Protein AF-A0A238YPA5-F1 (afdb_monomer_lite)

pLDDT: mean 82.77, std 13.25, range [40.06, 95.06]

Organism: Halorubrum ezzemoulense (NCBI:txid337243)

InterPro domains:
  IPR016135 Ubiquitin-conjugating enzyme/RWD-like [SSF54495] (40-115)

Structure (mmCIF, N/CA/C/O backbone):
data_AF-A0A238YPA5-F1
#
_entry.id   AF-A0A238YPA5-F1
#
loop_
_atom_site.group_PDB
_atom_site.id
_atom_site.type_symbol
_atom_site.label_atom_id
_atom_site.label_alt_id
_atom_site.label_comp_id
_atom_site.label_asym_id
_atom_site.label_entity_id
_atom_site.label_seq_id
_atom_site.pdbx_PDB_ins_code
_atom_site.Cartn_x
_atom_site.Cartn_y
_atom_site.Cartn_z
_atom_site.occupancy
_atom_site.B_iso_or_equiv
_atom_site.auth_seq_id
_atom_site.auth_comp_id
_atom_site.auth_asym_id
_atom_site.auth_atom_id
_atom_site.pdbx_PDB_model_num
ATOM 1 N N . MET A 1 1 ? -9.810 -9.120 28.956 1.00 40.41 1 MET A N 1
ATOM 2 C CA . MET A 1 1 ? -9.646 -8.853 27.510 1.00 40.41 1 MET A CA 1
ATOM 3 C C . MET A 1 1 ? -8.336 -9.470 27.057 1.00 40.41 1 MET A C 1
ATOM 5 O O . MET A 1 1 ? -7.279 -8.979 27.435 1.00 40.41 1 MET A O 1
ATOM 9 N N . ILE A 1 2 ? -8.391 -10.583 26.327 1.00 40.06 2 ILE A N 1
ATOM 10 C CA . ILE A 1 2 ? -7.203 -11.157 25.688 1.00 40.06 2 ILE A CA 1
ATOM 11 C C . ILE A 1 2 ? -6.902 -10.243 24.498 1.00 40.06 2 ILE A C 1
ATOM 13 O O . ILE A 1 2 ? -7.656 -10.236 23.533 1.00 40.06 2 ILE A O 1
ATOM 17 N N . LYS A 1 3 ? -5.856 -9.412 24.592 1.00 42.91 3 LYS A N 1
ATOM 18 C CA . LYS A 1 3 ? -5.321 -8.695 23.428 1.00 42.91 3 LYS A CA 1
ATOM 19 C C . LYS A 1 3 ? -4.777 -9.762 22.484 1.00 42.91 3 LYS A C 1
ATOM 21 O O . LYS A 1 3 ? -3.697 -10.299 22.728 1.00 42.91 3 LYS A O 1
ATOM 26 N N . GLN A 1 4 ? -5.561 -10.134 21.481 1.00 49.88 4 GLN A N 1
ATOM 27 C CA . GLN A 1 4 ? -5.135 -11.055 20.441 1.00 49.88 4 GLN A CA 1
ATOM 28 C C . GLN A 1 4 ? -3.938 -10.396 19.745 1.00 49.88 4 GLN A C 1
ATOM 30 O O . GLN A 1 4 ? -4.067 -9.339 19.136 1.00 49.88 4 GLN A O 1
ATOM 35 N N . ARG A 1 5 ? -2.736 -10.946 19.947 1.00 51.38 5 ARG A N 1
ATOM 36 C CA . ARG A 1 5 ? -1.545 -10.513 19.214 1.00 51.38 5 ARG A CA 1
ATOM 37 C C . ARG A 1 5 ? -1.725 -11.009 17.784 1.00 51.38 5 ARG A C 1
ATOM 39 O O . ARG A 1 5 ? -1.436 -12.168 17.505 1.00 51.38 5 ARG A O 1
ATOM 46 N N . GLN A 1 6 ? -2.279 -10.172 16.919 1.00 63.00 6 GLN A N 1
ATOM 47 C CA . GLN A 1 6 ? -2.257 -10.413 15.484 1.00 63.00 6 GLN A CA 1
ATOM 48 C C . GLN A 1 6 ? -0.884 -9.963 14.987 1.00 63.00 6 GLN A C 1
ATOM 50 O O . GLN A 1 6 ? -0.516 -8.797 15.121 1.00 63.00 6 GLN A O 1
ATOM 55 N N . ASN A 1 7 ? -0.081 -10.926 14.536 1.00 74.12 7 ASN A N 1
ATOM 56 C CA . ASN A 1 7 ? 1.192 -10.644 13.889 1.00 74.12 7 ASN A CA 1
ATOM 57 C C . ASN A 1 7 ? 0.907 -10.408 12.404 1.00 74.12 7 ASN A C 1
ATOM 59 O O . ASN A 1 7 ? 0.172 -11.214 11.828 1.00 74.12 7 ASN A O 1
ATOM 63 N N . PRO A 1 8 ? 1.485 -9.368 11.784 1.00 80.38 8 PRO A N 1
ATOM 64 C CA . PRO A 1 8 ? 1.320 -9.167 10.358 1.00 80.38 8 PRO A CA 1
ATOM 65 C C . PRO A 1 8 ? 1.882 -10.367 9.590 1.00 80.38 8 PRO A C 1
ATOM 67 O O . PRO A 1 8 ? 2.956 -10.880 9.922 1.00 80.38 8 PRO A O 1
ATOM 70 N N . ILE A 1 9 ? 1.151 -10.816 8.573 1.00 87.44 9 ILE A N 1
ATOM 71 C CA . ILE A 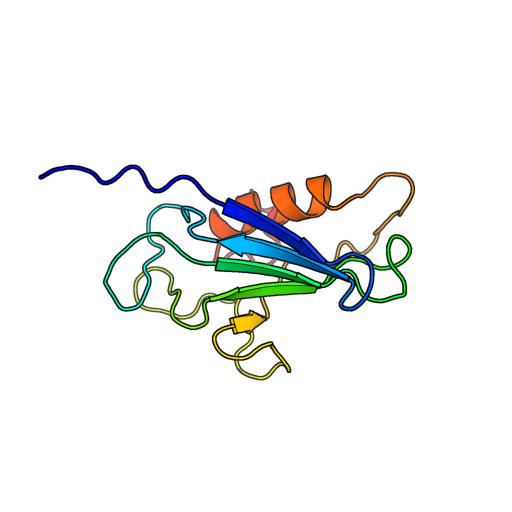1 9 ? 1.563 -11.912 7.690 1.00 87.44 9 ILE A CA 1
ATOM 72 C C . ILE A 1 9 ? 1.956 -11.298 6.352 1.00 87.44 9 ILE A C 1
ATOM 74 O O . ILE A 1 9 ? 1.156 -10.609 5.729 1.00 87.44 9 ILE A O 1
ATOM 78 N N . MET A 1 10 ? 3.189 -11.538 5.908 1.00 88.31 10 MET A N 1
ATOM 79 C CA . MET A 1 10 ? 3.643 -11.123 4.582 1.00 88.31 10 MET A CA 1
ATOM 80 C C . MET A 1 10 ? 3.590 -12.312 3.625 1.00 88.31 10 MET A C 1
ATOM 82 O O . MET A 1 10 ? 4.180 -13.358 3.899 1.00 88.31 10 MET A O 1
ATOM 86 N N . SER A 1 11 ? 2.918 -12.133 2.494 1.00 89.62 11 SER A N 1
ATOM 87 C CA . SER A 1 11 ? 2.876 -13.075 1.377 1.00 89.62 11 SER A CA 1
ATOM 88 C C . SER A 1 11 ? 3.280 -12.366 0.086 1.00 89.62 11 SER A C 1
ATOM 90 O O . SER A 1 11 ? 3.186 -11.142 -0.031 1.00 89.62 11 SER A O 1
ATOM 92 N N . TYR A 1 12 ? 3.804 -13.116 -0.878 1.00 85.94 12 TYR A N 1
ATOM 93 C CA . TYR A 1 12 ? 4.224 -12.559 -2.157 1.00 85.94 12 TYR A CA 1
ATOM 94 C C . TYR A 1 12 ? 3.993 -13.556 -3.286 1.00 85.94 12 TYR A C 1
ATOM 96 O O . TYR A 1 12 ? 4.231 -14.752 -3.123 1.00 85.94 12 TYR A O 1
ATOM 104 N N . ASP A 1 13 ? 3.588 -13.029 -4.436 1.00 82.56 13 ASP A N 1
ATOM 105 C CA . ASP A 1 13 ? 3.634 -13.718 -5.718 1.00 82.56 13 ASP A CA 1
ATOM 106 C C . ASP A 1 13 ? 4.488 -12.875 -6.662 1.00 82.56 13 ASP A C 1
ATOM 108 O O . ASP A 1 13 ? 4.091 -11.800 -7.111 1.00 82.56 13 ASP A O 1
ATOM 112 N N . LEU A 1 14 ? 5.709 -13.343 -6.903 1.00 79.44 14 LEU A N 1
ATOM 113 C CA . LEU A 1 14 ? 6.677 -12.670 -7.768 1.00 79.44 14 LEU A CA 1
ATOM 114 C C . LEU A 1 14 ? 6.788 -13.339 -9.144 1.00 79.44 14 LEU A C 1
ATOM 116 O O . LEU A 1 14 ? 7.614 -12.911 -9.948 1.00 79.44 14 LEU A O 1
ATOM 120 N N . ALA A 1 15 ? 6.017 -14.399 -9.390 1.00 71.81 15 ALA A N 1
ATOM 121 C CA . ALA A 1 15 ? 6.053 -15.150 -10.636 1.00 71.81 15 ALA A CA 1
ATOM 122 C C . ALA A 1 15 ? 4.942 -14.690 -11.583 1.00 71.81 15 ALA A C 1
ATOM 124 O O . ALA A 1 15 ? 5.227 -14.420 -12.750 1.00 71.81 15 ALA A O 1
ATOM 125 N N . ASP A 1 16 ? 3.722 -14.547 -11.061 1.00 70.44 16 ASP A N 1
ATOM 126 C CA . ASP A 1 16 ? 2.533 -14.308 -11.877 1.00 70.44 16 ASP A CA 1
ATOM 127 C C . ASP A 1 16 ? 2.030 -12.864 -11.729 1.00 70.44 16 ASP A C 1
ATOM 129 O O . ASP A 1 16 ? 1.984 -12.118 -12.711 1.00 70.44 16 ASP A O 1
ATOM 133 N N . ASP A 1 17 ? 1.745 -12.426 -10.499 1.00 73.62 17 ASP A N 1
ATOM 134 C CA . ASP A 1 17 ? 1.074 -11.139 -10.257 1.00 73.62 17 ASP A CA 1
ATOM 135 C C . ASP A 1 17 ? 2.017 -9.980 -9.882 1.00 73.62 17 ASP A C 1
ATOM 137 O O . ASP A 1 17 ? 1.627 -8.814 -9.963 1.00 73.62 17 ASP A O 1
ATOM 141 N N . LEU A 1 18 ? 3.275 -10.266 -9.515 1.00 89.00 18 LEU A N 1
ATOM 142 C CA . LEU A 1 18 ? 4.265 -9.277 -9.048 1.00 89.00 18 LEU A CA 1
ATOM 143 C C . LEU A 1 18 ? 3.733 -8.410 -7.894 1.00 89.00 18 LEU A C 1
ATOM 145 O O . LEU A 1 18 ? 3.852 -7.179 -7.891 1.00 89.00 18 LEU A O 1
ATOM 149 N N . VAL A 1 19 ? 3.160 -9.078 -6.896 1.00 91.75 19 VAL A N 1
ATOM 150 C CA . VAL A 1 19 ? 2.505 -8.473 -5.737 1.00 91.75 19 VAL A CA 1
ATOM 151 C C . VAL A 1 19 ? 3.169 -8.924 -4.441 1.00 91.75 19 VAL A C 1
ATOM 153 O O . VAL A 1 19 ? 3.489 -10.097 -4.249 1.00 91.75 19 VAL A O 1
ATOM 156 N N . VAL A 1 20 ? 3.316 -7.983 -3.509 1.00 93.50 20 VAL A N 1
ATOM 157 C CA . VAL A 1 20 ? 3.605 -8.263 -2.099 1.00 93.50 20 VAL A CA 1
ATOM 158 C C . VAL A 1 20 ? 2.415 -7.808 -1.263 1.00 93.50 20 VAL A C 1
ATOM 160 O O . VAL A 1 20 ? 2.050 -6.633 -1.304 1.00 93.50 20 VAL A O 1
ATOM 163 N N . LYS A 1 21 ? 1.817 -8.720 -0.495 1.00 94.81 21 LYS A N 1
ATOM 164 C CA . LYS A 1 21 ? 0.697 -8.445 0.409 1.00 94.81 21 LYS A CA 1
ATOM 165 C C . LYS A 1 21 ? 1.162 -8.536 1.862 1.00 94.81 21 LYS A C 1
ATOM 167 O O . LYS A 1 21 ? 1.891 -9.452 2.235 1.00 94.81 21 LYS A O 1
ATOM 172 N N . ILE A 1 22 ? 0.733 -7.585 2.684 1.00 94.25 22 ILE A N 1
ATOM 173 C CA . ILE A 1 22 ? 0.907 -7.596 4.137 1.00 94.25 22 ILE A CA 1
ATOM 174 C C . ILE A 1 22 ? -0.483 -7.578 4.755 1.00 94.25 22 ILE A C 1
ATOM 176 O O . ILE A 1 22 ? -1.224 -6.617 4.583 1.00 94.25 22 ILE A O 1
ATOM 180 N N . GLU A 1 23 ? -0.837 -8.642 5.456 1.00 93.94 23 GLU A N 1
ATOM 181 C CA . GLU A 1 23 ? -2.137 -8.801 6.098 1.00 93.94 23 GLU A CA 1
ATOM 182 C C . GLU A 1 23 ? -2.046 -8.452 7.577 1.00 93.94 23 GLU A C 1
ATOM 184 O O . GLU A 1 23 ? -1.021 -8.722 8.210 1.00 93.94 23 GLU A O 1
ATOM 189 N N . GLN A 1 24 ? -3.127 -7.899 8.136 1.00 92.56 24 GLN A N 1
ATOM 190 C CA . GLN A 1 24 ? -3.210 -7.547 9.561 1.00 92.56 24 GLN A CA 1
ATOM 191 C C . GLN A 1 24 ? -2.078 -6.598 10.003 1.00 92.56 24 GLN A C 1
ATOM 193 O O . GLN A 1 24 ? -1.529 -6.719 11.104 1.00 92.56 24 GLN A O 1
ATOM 198 N N . LEU A 1 25 ? -1.700 -5.652 9.140 1.00 93.44 25 LEU A N 1
ATOM 199 C CA . LEU A 1 25 ? -0.753 -4.606 9.500 1.00 93.44 25 LEU A CA 1
ATOM 200 C C . LEU A 1 25 ? -1.422 -3.671 10.505 1.00 93.44 25 LEU A C 1
ATOM 202 O O . LEU A 1 25 ? -2.528 -3.185 10.274 1.00 93.44 25 LEU A O 1
ATOM 206 N N . LYS A 1 26 ? -0.740 -3.396 11.618 1.00 93.31 26 LYS A N 1
ATOM 207 C CA . LYS A 1 26 ? -1.211 -2.410 12.586 1.00 93.31 26 LYS A CA 1
ATOM 208 C C . LYS A 1 26 ? -0.958 -1.000 12.053 1.00 93.31 26 LYS A C 1
ATOM 210 O O . LYS A 1 26 ? 0.194 -0.625 11.855 1.00 93.31 26 LYS A O 1
ATOM 215 N N . PHE A 1 27 ? -2.015 -0.219 11.876 1.00 92.88 27 PHE A N 1
ATOM 216 C CA . PHE A 1 27 ? -1.932 1.182 11.480 1.00 92.88 27 PHE A CA 1
ATOM 217 C C . PHE A 1 27 ? -1.736 2.076 12.725 1.00 92.88 27 PHE A C 1
ATOM 219 O O . PHE A 1 27 ? -2.052 1.656 13.845 1.00 92.88 27 PHE A O 1
ATOM 226 N N . PRO A 1 28 ? -1.192 3.298 12.564 1.00 93.38 28 PRO A N 1
ATOM 227 C CA . PRO A 1 28 ? -0.998 4.240 13.665 1.00 93.38 28 PRO A CA 1
ATOM 228 C C . PRO A 1 28 ? -2.303 4.674 14.342 1.00 93.38 28 PRO A C 1
ATOM 230 O O . PRO A 1 28 ? -3.402 4.510 13.811 1.00 93.38 28 PRO A O 1
ATOM 233 N N . ASP A 1 29 ? -2.181 5.291 15.517 1.00 92.75 29 ASP A N 1
ATOM 234 C CA . ASP A 1 29 ? -3.338 5.748 16.284 1.00 92.75 29 ASP A CA 1
ATOM 235 C C . ASP A 1 29 ? -4.222 6.734 15.502 1.00 92.75 29 ASP A C 1
ATOM 237 O O . ASP A 1 29 ? -3.759 7.669 14.844 1.00 92.75 29 ASP A O 1
ATOM 241 N N . GLY A 1 30 ? -5.536 6.541 15.630 1.00 91.62 30 GLY A N 1
ATOM 242 C CA . GLY A 1 30 ? -6.558 7.297 14.910 1.00 91.62 30 GLY A CA 1
ATOM 243 C C . GLY A 1 30 ? -6.997 6.656 13.596 1.00 91.62 30 GLY A C 1
ATOM 244 O O . GLY A 1 30 ? -7.993 7.116 13.040 1.00 91.62 30 GLY A O 1
ATOM 245 N N . TRP A 1 31 ? -6.302 5.620 13.119 1.00 94.19 31 TRP A N 1
ATOM 246 C CA . TRP A 1 31 ? -6.789 4.759 12.045 1.00 94.19 31 TRP A CA 1
ATOM 247 C C . TRP A 1 31 ? -7.675 3.645 12.586 1.00 94.19 31 TRP A C 1
ATOM 249 O O . TRP A 1 31 ? -7.298 2.966 13.539 1.00 94.19 31 TRP A O 1
ATOM 259 N N . GLU A 1 32 ? -8.824 3.436 11.954 1.00 94.81 32 GLU A N 1
ATOM 260 C CA . GLU A 1 32 ? -9.780 2.394 12.319 1.00 94.81 32 GLU A CA 1
ATOM 261 C C . GLU A 1 32 ? -10.429 1.816 11.060 1.00 94.81 32 GLU A C 1
ATOM 263 O O . GLU A 1 32 ? -10.760 2.554 10.124 1.00 94.81 32 GLU A O 1
ATOM 268 N N . ASN A 1 33 ? -10.589 0.496 11.051 1.00 92.62 33 ASN A N 1
ATOM 269 C CA . ASN A 1 33 ? -11.376 -0.234 10.068 1.00 92.62 33 ASN A CA 1
ATOM 270 C C . ASN A 1 33 ? -12.874 -0.213 10.436 1.00 92.62 33 ASN A C 1
ATOM 272 O O . ASN A 1 33 ? -13.274 0.371 11.449 1.00 92.62 33 ASN A O 1
ATOM 276 N N . SER A 1 34 ? -13.709 -0.880 9.638 1.00 90.69 34 SER A N 1
ATOM 277 C CA . SER A 1 34 ? -15.165 -0.925 9.856 1.00 90.69 34 SER A CA 1
ATOM 278 C C . SER A 1 34 ? -15.601 -1.575 11.183 1.00 90.69 34 SER A C 1
ATOM 280 O O . SER A 1 34 ? -16.664 -1.235 11.707 1.00 90.69 34 SER A O 1
ATOM 282 N N . ASP A 1 35 ? -14.760 -2.431 11.767 1.00 92.12 35 ASP A N 1
ATOM 283 C CA . ASP A 1 35 ? -14.968 -3.078 13.069 1.00 92.12 35 ASP A CA 1
ATOM 284 C C . ASP A 1 35 ? -14.404 -2.261 14.254 1.00 92.12 35 ASP A C 1
ATOM 286 O O . ASP A 1 35 ? -14.476 -2.694 15.409 1.00 92.12 35 ASP A O 1
ATOM 290 N N . GLY A 1 36 ? -13.819 -1.084 13.999 1.00 91.38 36 GLY A N 1
ATOM 291 C CA . GLY A 1 36 ? -13.165 -0.247 15.013 1.00 91.38 36 GLY A CA 1
ATOM 292 C C . GLY A 1 36 ? -11.771 -0.733 15.430 1.00 91.38 36 GLY A C 1
ATOM 293 O O . GLY A 1 36 ? -11.248 -0.320 16.467 1.00 91.38 36 GLY A O 1
ATOM 294 N N . ALA A 1 37 ? -11.156 -1.632 14.659 1.00 92.75 37 ALA A N 1
ATOM 295 C CA . ALA A 1 37 ? -9.808 -2.131 14.898 1.00 92.75 37 ALA A CA 1
ATOM 296 C C . ALA A 1 37 ? -8.757 -1.329 14.110 1.00 92.75 37 ALA A C 1
ATOM 298 O O . ALA A 1 37 ? -9.006 -0.851 13.009 1.00 92.7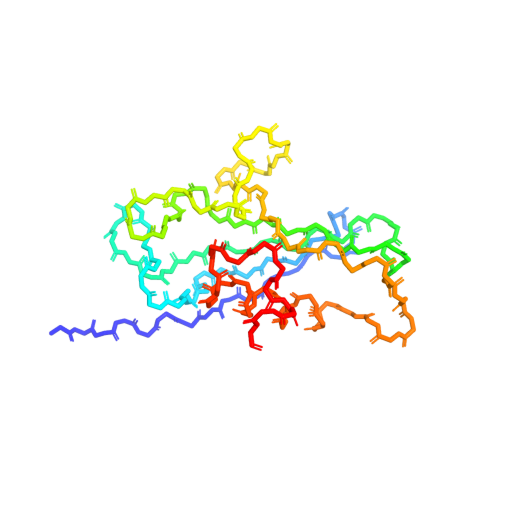5 37 ALA A O 1
ATOM 299 N N . GLN A 1 38 ? -7.538 -1.230 14.649 1.00 93.25 38 GLN A N 1
ATOM 300 C CA . GLN A 1 38 ? -6.413 -0.517 14.019 1.00 93.25 38 GLN A CA 1
ATOM 301 C C . GLN A 1 38 ? -5.640 -1.390 13.012 1.00 93.25 38 GLN A C 1
ATOM 303 O O . GLN A 1 38 ? -4.431 -1.224 12.859 1.00 93.25 38 GLN A O 1
ATOM 308 N N . PHE A 1 39 ? -6.281 -2.381 12.394 1.00 93.81 39 PHE A N 1
ATOM 309 C CA . PHE A 1 39 ? -5.606 -3.352 11.534 1.00 93.81 39 PHE A CA 1
ATOM 310 C C . PHE A 1 39 ? -6.196 -3.334 10.130 1.00 93.81 39 PHE A C 1
ATOM 312 O O . PHE A 1 39 ? -7.413 -3.410 9.973 1.00 93.81 39 PHE A O 1
ATOM 319 N N . GLY A 1 40 ? -5.317 -3.278 9.133 1.00 92.88 40 GLY A N 1
ATOM 320 C CA . GLY A 1 40 ? -5.675 -3.316 7.721 1.00 92.88 40 GLY A CA 1
ATOM 321 C C . GLY A 1 40 ? -4.655 -4.095 6.901 1.00 92.88 40 GLY A C 1
ATOM 322 O O . GLY A 1 40 ? -3.547 -4.388 7.360 1.00 92.88 40 GLY A O 1
ATOM 323 N N . ASP A 1 41 ? -5.030 -4.420 5.673 1.00 95.06 41 ASP A N 1
ATOM 324 C CA . ASP A 1 41 ? -4.161 -5.083 4.712 1.00 95.06 41 ASP A CA 1
ATOM 325 C C . ASP A 1 41 ? -3.513 -4.050 3.784 1.00 95.06 41 ASP A C 1
ATOM 327 O O . ASP A 1 41 ? -4.082 -2.998 3.483 1.00 95.06 41 ASP A O 1
ATOM 331 N N . VAL A 1 42 ? -2.315 -4.367 3.298 1.00 94.56 42 VAL A N 1
ATOM 332 C CA . VAL A 1 42 ? -1.537 -3.537 2.376 1.00 94.56 42 VAL A CA 1
ATOM 333 C C . VAL A 1 42 ? -1.076 -4.377 1.195 1.00 94.56 42 VAL A C 1
ATOM 335 O O . VAL A 1 42 ? -0.607 -5.500 1.367 1.00 94.56 42 VAL A O 1
ATOM 338 N N . ILE A 1 43 ? -1.162 -3.815 -0.007 1.00 94.62 43 ILE A N 1
ATOM 339 C CA . ILE A 1 43 ? -0.642 -4.403 -1.242 1.00 94.62 43 ILE A CA 1
ATOM 340 C C . ILE A 1 43 ? 0.399 -3.461 -1.840 1.00 94.62 43 ILE A C 1
ATOM 342 O O . ILE A 1 43 ? 0.098 -2.301 -2.115 1.00 94.62 43 ILE A O 1
ATOM 346 N N . PHE A 1 44 ? 1.594 -3.986 -2.107 1.00 93.75 44 PHE A N 1
ATOM 347 C CA . PHE A 1 44 ? 2.568 -3.394 -3.017 1.00 93.75 44 PHE A CA 1
ATOM 348 C C . PHE A 1 44 ? 2.467 -4.102 -4.370 1.00 93.75 44 PHE A C 1
ATOM 350 O O . PHE A 1 44 ? 2.865 -5.258 -4.508 1.00 93.75 44 PHE A O 1
ATOM 357 N N . ASP A 1 45 ? 1.945 -3.397 -5.368 1.00 93.31 45 ASP A N 1
ATOM 358 C CA . ASP A 1 45 ? 1.925 -3.826 -6.770 1.00 93.31 45 ASP A CA 1
ATOM 359 C C . ASP A 1 45 ? 3.207 -3.324 -7.431 1.00 93.31 45 ASP A C 1
ATOM 361 O O . ASP A 1 45 ? 3.390 -2.117 -7.640 1.00 93.31 45 ASP A O 1
ATOM 365 N N . LEU A 1 46 ? 4.124 -4.251 -7.703 1.00 91.69 46 LEU A N 1
ATOM 366 C CA . LEU A 1 46 ? 5.438 -3.926 -8.241 1.00 91.69 46 LEU A CA 1
ATOM 367 C C . LEU A 1 46 ? 5.338 -3.519 -9.713 1.00 91.69 46 LEU A C 1
ATOM 369 O O . LEU A 1 46 ? 6.118 -2.686 -10.175 1.00 91.69 46 LEU A O 1
ATOM 373 N N . SER A 1 47 ? 4.343 -4.021 -10.448 1.00 87.38 47 SER A N 1
ATOM 374 C CA . SER A 1 47 ? 4.295 -4.038 -11.912 1.00 87.38 47 SER A CA 1
ATOM 375 C C . SER A 1 47 ? 5.466 -4.791 -12.561 1.00 87.38 47 SER A C 1
ATOM 377 O O . SER A 1 47 ? 6.555 -4.928 -12.005 1.00 87.38 47 SER A O 1
ATOM 379 N N . SER A 1 48 ? 5.298 -5.163 -13.831 1.00 89.19 48 SER A N 1
ATOM 380 C CA . SER A 1 48 ? 6.345 -5.785 -14.663 1.00 89.19 48 SER A CA 1
ATOM 381 C C . SER A 1 48 ? 7.576 -4.911 -14.919 1.00 89.19 48 SER A C 1
ATOM 383 O O . SER A 1 48 ? 8.567 -5.381 -15.472 1.00 89.19 48 SER A O 1
ATOM 385 N N . THR A 1 49 ? 7.530 -3.633 -14.537 1.00 89.44 49 THR A N 1
ATOM 386 C CA . THR A 1 49 ? 8.635 -2.686 -14.741 1.00 89.44 49 THR A CA 1
ATOM 387 C C . THR A 1 49 ? 9.480 -2.441 -13.496 1.00 89.44 49 THR A C 1
ATOM 389 O O . THR A 1 49 ? 10.458 -1.695 -13.573 1.00 89.44 49 THR A O 1
ATOM 392 N N . TYR A 1 50 ? 9.150 -3.058 -12.362 1.00 89.00 50 TYR A N 1
ATOM 393 C CA . TYR A 1 50 ? 9.988 -3.003 -11.167 1.00 89.00 50 TYR A CA 1
ATOM 394 C C . TYR A 1 50 ? 11.382 -3.615 -11.426 1.00 89.00 50 TYR A C 1
ATOM 396 O O . TYR A 1 50 ? 11.485 -4.598 -12.160 1.00 89.00 50 TYR A O 1
ATOM 404 N N . PRO A 1 51 ? 12.472 -3.056 -10.861 1.00 92.00 51 PRO A N 1
ATOM 405 C CA . PRO A 1 51 ? 12.526 -1.896 -9.969 1.00 92.00 51 PRO A CA 1
ATOM 406 C C . PRO A 1 51 ? 12.575 -0.540 -10.679 1.00 92.00 51 PRO A C 1
ATOM 408 O O . PRO A 1 51 ? 12.664 0.478 -10.010 1.00 92.00 51 PRO A O 1
ATOM 411 N N . ARG A 1 52 ? 12.501 -0.465 -12.014 1.00 90.31 52 ARG A N 1
ATOM 412 C CA . ARG A 1 52 ? 12.659 0.811 -12.748 1.00 90.31 52 ARG A CA 1
ATOM 413 C C . ARG A 1 52 ? 11.550 1.819 -12.462 1.00 90.31 52 ARG A C 1
ATOM 415 O O . ARG A 1 52 ? 11.764 3.014 -12.635 1.00 90.31 52 ARG A O 1
ATOM 422 N N . LYS A 1 53 ? 10.367 1.347 -12.068 1.00 88.88 53 LYS A N 1
ATOM 423 C CA . LYS A 1 53 ? 9.263 2.196 -11.616 1.00 88.88 53 LYS A CA 1
ATOM 424 C C . LYS A 1 53 ? 8.918 1.905 -10.166 1.00 88.88 53 LYS A C 1
ATOM 426 O O . LYS A 1 53 ? 8.979 0.762 -9.719 1.00 88.88 53 LYS A O 1
ATOM 431 N N . GLN A 1 54 ? 8.502 2.965 -9.481 1.00 90.25 54 GLN A N 1
ATOM 432 C CA . GLN A 1 54 ? 7.958 2.908 -8.136 1.00 90.25 54 GLN A CA 1
ATOM 433 C C . GLN A 1 54 ? 6.719 1.985 -8.093 1.00 90.25 54 GLN A C 1
ATOM 435 O O . GLN A 1 54 ? 5.820 2.154 -8.927 1.00 90.25 54 GLN A O 1
ATOM 440 N N . PRO A 1 55 ? 6.636 1.054 -7.124 1.00 91.62 55 PRO A N 1
ATOM 441 C CA . PRO A 1 55 ? 5.431 0.266 -6.881 1.00 91.62 55 PRO A CA 1
ATOM 442 C C . PRO A 1 55 ? 4.213 1.134 -6.556 1.00 91.62 55 PRO A C 1
ATOM 444 O O . PRO A 1 55 ? 4.332 2.201 -5.947 1.00 91.62 55 PRO A O 1
ATOM 447 N N . LYS A 1 56 ? 3.019 0.654 -6.898 1.00 91.19 56 LYS A N 1
ATOM 448 C CA . LYS A 1 56 ? 1.775 1.235 -6.378 1.00 91.19 56 LYS A CA 1
ATOM 449 C C . LYS A 1 56 ? 1.466 0.619 -5.022 1.00 91.19 56 LYS A C 1
ATOM 451 O O . LYS A 1 56 ? 1.767 -0.550 -4.794 1.00 91.19 56 LYS A O 1
ATOM 456 N N . VAL A 1 57 ? 0.831 1.399 -4.154 1.00 92.12 57 VAL A N 1
ATOM 457 C CA . VAL A 1 57 ? 0.367 0.917 -2.853 1.00 92.12 57 VAL A CA 1
ATOM 458 C C . VAL A 1 57 ? -1.145 1.000 -2.786 1.00 92.12 57 VAL A C 1
ATOM 460 O O . VAL A 1 57 ? -1.749 1.988 -3.212 1.00 92.12 57 VAL A O 1
ATOM 463 N N . TYR A 1 58 ? -1.741 -0.050 -2.244 1.00 93.00 58 TYR A N 1
ATOM 464 C CA . TYR A 1 58 ? -3.150 -0.102 -1.902 1.00 93.00 58 TYR A CA 1
ATOM 465 C C . TYR A 1 58 ? -3.292 -0.524 -0.444 1.00 93.00 58 TYR A C 1
ATOM 467 O O . TYR A 1 58 ? -2.463 -1.278 0.066 1.00 93.00 58 TYR A O 1
ATOM 475 N N . VAL A 1 59 ? -4.335 -0.036 0.214 1.00 92.94 59 VAL A N 1
ATOM 476 C CA . VAL A 1 59 ? -4.702 -0.418 1.583 1.00 92.94 59 VAL A CA 1
ATOM 477 C C . VAL A 1 59 ? -6.157 -0.867 1.609 1.00 92.94 59 VAL A C 1
ATOM 479 O O . VAL A 1 59 ? -6.894 -0.532 0.679 1.00 92.94 59 VAL A O 1
ATOM 482 N N . SER A 1 60 ? -6.570 -1.607 2.637 1.00 93.06 60 SER A N 1
ATOM 483 C CA . SER A 1 60 ? -7.982 -1.952 2.854 1.00 93.06 60 SER A CA 1
ATOM 484 C C . SER A 1 60 ? -8.887 -0.720 2.711 1.00 93.06 60 SER A C 1
ATOM 486 O O . SER A 1 60 ? -8.585 0.348 3.248 1.00 93.06 60 SER A O 1
ATOM 488 N N . ASP A 1 61 ? -9.967 -0.849 1.939 1.00 91.31 61 ASP A N 1
ATOM 489 C CA . ASP A 1 61 ? -10.863 0.264 1.590 1.00 91.31 61 ASP A CA 1
ATOM 490 C C . ASP A 1 61 ? -11.762 0.740 2.739 1.00 91.31 61 ASP A C 1
ATOM 492 O O . ASP A 1 61 ? -12.270 1.863 2.698 1.00 91.31 61 ASP A O 1
ATOM 496 N N . ASP A 1 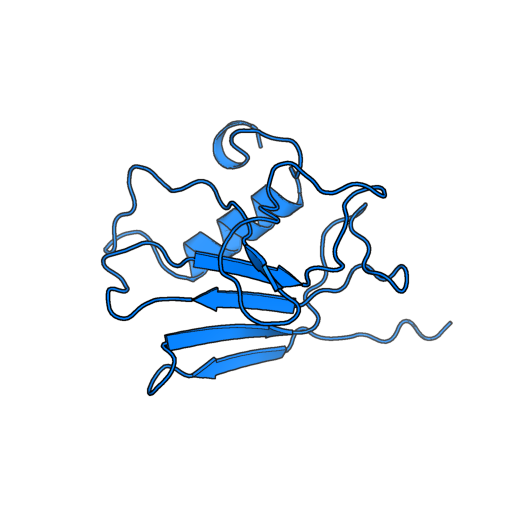62 ? -11.902 -0.074 3.779 1.00 91.62 62 ASP A N 1
ATOM 497 C CA . ASP A 1 62 ? -12.643 0.238 4.994 1.00 91.62 62 ASP A CA 1
ATOM 498 C C . ASP A 1 62 ? -11.802 0.964 6.058 1.00 91.62 62 ASP A C 1
ATOM 500 O O . ASP A 1 62 ? -12.338 1.391 7.083 1.00 91.62 62 ASP A O 1
ATOM 504 N N . MET A 1 63 ? -10.502 1.163 5.812 1.00 91.88 63 MET A N 1
ATOM 505 C CA . MET A 1 63 ? -9.640 1.945 6.695 1.00 91.88 63 MET A CA 1
ATOM 506 C C . MET A 1 63 ? -9.956 3.436 6.593 1.00 91.88 63 MET A C 1
ATOM 508 O O . MET A 1 63 ? -9.901 4.049 5.525 1.00 91.88 63 MET A O 1
ATOM 512 N N . SER A 1 64 ? -10.195 4.061 7.742 1.00 91.38 64 SER A N 1
ATOM 513 C CA . SER A 1 64 ? -10.448 5.495 7.861 1.00 91.38 64 SER A CA 1
ATOM 514 C C . SER A 1 64 ? -9.581 6.121 8.949 1.00 91.38 64 SER A C 1
ATOM 516 O O . SER A 1 64 ? -9.179 5.451 9.898 1.00 91.38 64 SER A O 1
ATOM 518 N N . TYR A 1 65 ? -9.290 7.417 8.831 1.00 91.19 65 TYR A N 1
ATOM 519 C CA . TYR A 1 65 ? -8.577 8.170 9.861 1.00 91.19 65 TYR A CA 1
ATOM 520 C C . TYR A 1 65 ? -9.532 9.137 10.558 1.00 91.19 65 TYR A C 1
ATOM 522 O O . TYR A 1 65 ? -10.034 10.082 9.942 1.00 91.19 65 TYR A O 1
ATOM 530 N N . ARG A 1 66 ? -9.771 8.926 11.857 1.00 88.69 66 ARG A N 1
ATOM 531 C CA . ARG A 1 66 ? -10.683 9.723 12.700 1.00 88.69 66 ARG A CA 1
ATOM 532 C C . ARG A 1 66 ? -12.071 9.899 12.064 1.00 88.69 66 ARG A C 1
ATOM 534 O O . ARG A 1 66 ? -12.608 11.006 12.041 1.00 88.69 66 ARG A O 1
ATOM 541 N N . GLY A 1 67 ? -12.617 8.812 11.513 1.00 80.88 67 GLY A N 1
ATOM 542 C CA . GLY A 1 67 ? -13.945 8.772 10.890 1.00 80.88 67 GLY A CA 1
ATOM 543 C C . GLY A 1 67 ? -14.045 9.440 9.514 1.00 80.88 67 GLY A C 1
ATOM 544 O O . GLY A 1 67 ? -15.150 9.648 9.018 1.00 80.88 67 GLY A O 1
ATOM 545 N N . GLY A 1 68 ? -12.917 9.805 8.895 1.00 77.44 68 GLY A N 1
ATOM 546 C CA . GLY A 1 68 ? -12.872 10.382 7.553 1.00 77.44 68 GLY A CA 1
ATOM 547 C C . GLY A 1 68 ? -11.899 9.654 6.630 1.00 77.44 68 GLY A C 1
ATOM 548 O O . GLY A 1 68 ? -10.983 8.968 7.081 1.00 77.44 68 GLY A O 1
ATOM 549 N N . SER A 1 69 ? -12.082 9.838 5.322 1.00 73.31 69 SER A N 1
ATOM 550 C CA . SER A 1 69 ? -11.116 9.396 4.313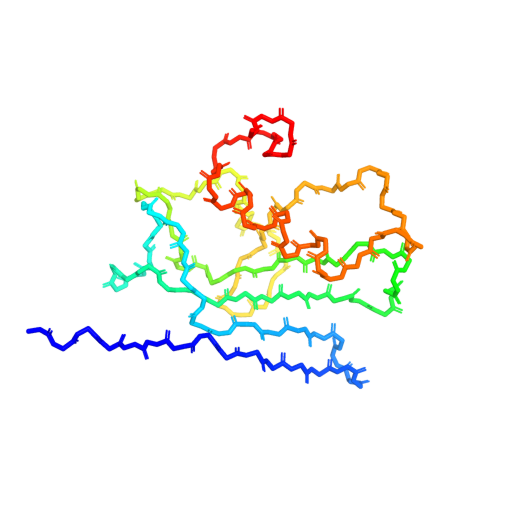 1.00 73.31 69 SER A CA 1
ATOM 551 C C . SER A 1 69 ? -9.986 10.434 4.220 1.00 73.31 69 SER A C 1
ATOM 553 O O . SER A 1 69 ? -10.260 11.593 3.887 1.00 73.31 69 SER A O 1
ATOM 555 N N . PRO A 1 70 ? -8.738 10.096 4.589 1.00 68.75 70 PRO A N 1
ATOM 556 C CA . PRO A 1 70 ? -7.634 11.043 4.517 1.00 68.75 70 PRO A CA 1
ATOM 557 C C . PRO A 1 70 ? -7.235 11.333 3.063 1.00 68.75 70 PRO A C 1
ATOM 559 O O . PRO A 1 70 ? -7.527 10.559 2.155 1.00 68.75 70 PRO A O 1
ATOM 562 N N . HIS A 1 71 ? -6.522 12.444 2.840 1.00 65.62 71 HIS A N 1
ATOM 563 C CA . HIS A 1 71 ? -6.120 12.918 1.502 1.00 65.62 71 HIS A CA 1
ATOM 564 C C . HIS A 1 71 ? -5.303 11.904 0.692 1.00 65.62 71 HIS A C 1
ATOM 566 O O . HIS A 1 71 ? -5.188 12.024 -0.527 1.00 65.62 71 HIS A O 1
ATOM 572 N N . VAL A 1 72 ? -4.734 10.926 1.385 1.00 67.62 72 VAL A N 1
ATOM 573 C CA . VAL A 1 72 ? -3.940 9.845 0.823 1.00 67.62 72 VAL A CA 1
ATOM 574 C C . VAL A 1 72 ? -4.783 8.719 0.216 1.00 67.62 72 VAL A C 1
ATOM 576 O O . VAL A 1 72 ? -4.221 7.898 -0.490 1.00 67.62 72 VAL A O 1
ATOM 579 N N . LEU A 1 73 ? -6.102 8.650 0.416 1.00 69.50 73 LEU A N 1
ATOM 580 C CA . LEU A 1 73 ? -6.938 7.616 -0.212 1.00 69.50 73 LEU A CA 1
ATOM 581 C C . LEU A 1 73 ? -7.620 8.155 -1.476 1.00 69.50 73 LEU A C 1
ATOM 583 O O . LEU A 1 73 ? -8.335 9.157 -1.433 1.00 69.50 73 LEU A O 1
ATOM 587 N N . TYR A 1 74 ? -7.448 7.470 -2.610 1.00 69.38 74 TYR A N 1
ATOM 588 C CA . TYR A 1 74 ? -8.095 7.841 -3.872 1.00 69.38 74 TYR A CA 1
ATOM 589 C C . TYR A 1 74 ? -9.226 6.877 -4.230 1.00 69.38 74 TYR A C 1
ATOM 591 O O . TYR A 1 74 ? -9.024 5.888 -4.928 1.00 69.38 74 TYR A O 1
ATOM 599 N N . ALA A 1 75 ? -10.453 7.227 -3.844 1.00 59.03 75 ALA A N 1
ATOM 600 C CA . ALA A 1 75 ? -11.648 6.411 -4.091 1.00 59.03 75 ALA A CA 1
ATOM 601 C C . ALA A 1 75 ? -11.980 6.157 -5.583 1.00 59.03 75 ALA A C 1
ATOM 603 O O . ALA A 1 75 ? -12.812 5.310 -5.885 1.00 59.03 75 ALA A O 1
ATOM 604 N N . GLN A 1 76 ? -11.370 6.888 -6.525 1.00 61.22 76 GLN A N 1
ATOM 605 C CA . GLN A 1 76 ? -11.670 6.799 -7.967 1.00 61.22 76 GLN A CA 1
ATOM 606 C C . GLN A 1 76 ? -10.602 6.074 -8.801 1.00 61.22 76 GLN A C 1
ATOM 608 O O . GLN A 1 76 ? -10.675 6.061 -10.029 1.00 61.22 76 GLN A O 1
ATOM 613 N N . SER A 1 77 ? -9.582 5.489 -8.178 1.00 65.50 77 SER A N 1
ATOM 614 C CA . SER A 1 77 ? -8.559 4.740 -8.913 1.00 65.50 77 SER A CA 1
ATOM 615 C C . SER A 1 77 ? -8.894 3.257 -9.023 1.00 65.50 77 SER A C 1
ATOM 617 O O . SER A 1 77 ? -9.389 2.673 -8.066 1.00 65.50 77 SER A O 1
ATOM 619 N N . VAL A 1 78 ? -8.518 2.634 -10.144 1.00 78.62 78 VAL A N 1
ATOM 620 C CA . VAL A 1 78 ? -8.530 1.170 -10.288 1.00 78.62 78 VAL A CA 1
ATOM 621 C C . VAL A 1 78 ? -7.670 0.549 -9.181 1.00 78.62 78 VAL A C 1
ATOM 623 O O . VAL A 1 78 ? -6.473 0.838 -9.105 1.00 78.62 78 VAL A O 1
ATOM 626 N N . ALA A 1 79 ? -8.289 -0.275 -8.337 1.00 84.19 79 ALA A N 1
ATOM 627 C CA . ALA A 1 79 ? -7.672 -0.977 -7.218 1.00 84.19 79 ALA A CA 1
ATOM 628 C C . ALA A 1 79 ? -8.217 -2.419 -7.136 1.00 84.19 79 ALA A C 1
ATOM 630 O O . ALA A 1 79 ? -9.295 -2.688 -7.678 1.00 84.19 79 ALA A O 1
ATOM 631 N N . PRO A 1 80 ? -7.486 -3.354 -6.501 1.00 88.06 80 PRO A N 1
ATOM 632 C CA . PRO A 1 80 ? -8.007 -4.686 -6.200 1.00 88.06 80 PRO A CA 1
ATOM 633 C C . PRO A 1 80 ? -9.299 -4.627 -5.366 1.00 88.06 80 PRO A C 1
ATOM 635 O O . PRO A 1 80 ? -9.530 -3.666 -4.638 1.00 88.06 80 PRO A O 1
ATOM 638 N N . ASN A 1 81 ? -10.142 -5.659 -5.451 1.00 89.62 81 ASN A N 1
ATOM 639 C CA . ASN A 1 81 ? -11.393 -5.710 -4.686 1.00 89.62 81 ASN A CA 1
ATOM 640 C C . ASN A 1 81 ? -11.127 -5.678 -3.168 1.00 89.62 81 ASN A C 1
ATOM 642 O O . ASN A 1 81 ? -10.309 -6.462 -2.689 1.00 89.62 81 ASN A O 1
ATOM 646 N N . GLY A 1 82 ? -11.825 -4.809 -2.429 1.00 90.69 82 GLY A N 1
ATOM 647 C CA . GLY A 1 82 ? -11.596 -4.570 -0.995 1.00 90.69 82 GLY A CA 1
ATOM 648 C C . GLY A 1 82 ? -10.394 -3.670 -0.684 1.00 90.69 82 GLY A C 1
ATOM 649 O O . GLY A 1 82 ? -9.970 -3.575 0.466 1.00 90.69 82 GLY A O 1
ATOM 650 N N . PHE A 1 83 ? -9.806 -3.034 -1.703 1.00 92.12 83 PHE A N 1
ATOM 651 C CA . PHE A 1 83 ? -8.672 -2.133 -1.549 1.00 92.12 83 PHE A CA 1
ATOM 652 C C . PHE A 1 83 ? -8.940 -0.783 -2.205 1.00 92.12 83 PHE A C 1
ATOM 654 O O . PHE A 1 83 ? -9.592 -0.667 -3.240 1.00 92.12 83 PHE A O 1
ATOM 661 N N . THR A 1 84 ? -8.346 0.253 -1.629 1.00 90.56 84 THR A N 1
ATOM 662 C CA . THR A 1 84 ? -8.289 1.597 -2.193 1.00 90.56 84 THR A CA 1
ATOM 663 C C . THR A 1 84 ? -6.839 1.963 -2.476 1.00 90.56 84 THR A C 1
ATOM 665 O O . THR A 1 84 ? -5.920 1.541 -1.766 1.00 90.56 84 THR A O 1
ATOM 668 N N . LYS A 1 85 ? -6.591 2.739 -3.534 1.00 89.50 85 LYS A N 1
ATOM 669 C CA . LYS A 1 85 ? -5.226 3.179 -3.828 1.00 89.50 85 LYS A CA 1
ATOM 670 C C . LYS A 1 85 ? -4.791 4.193 -2.792 1.00 89.50 85 LYS A C 1
ATOM 672 O O . LYS A 1 85 ? -5.457 5.204 -2.564 1.00 89.50 85 LYS A O 1
ATOM 677 N N . TYR A 1 86 ? -3.615 3.935 -2.253 1.00 86.50 86 TYR A N 1
ATOM 678 C CA . TYR A 1 86 ? -2.969 4.792 -1.292 1.00 86.50 86 TYR A CA 1
ATOM 679 C C . TYR A 1 86 ? -1.934 5.667 -2.004 1.00 86.50 86 TYR A C 1
ATOM 681 O O . TYR A 1 86 ? -0.993 5.188 -2.644 1.00 86.50 86 TYR A O 1
ATOM 689 N N . CYS A 1 87 ? -2.127 6.97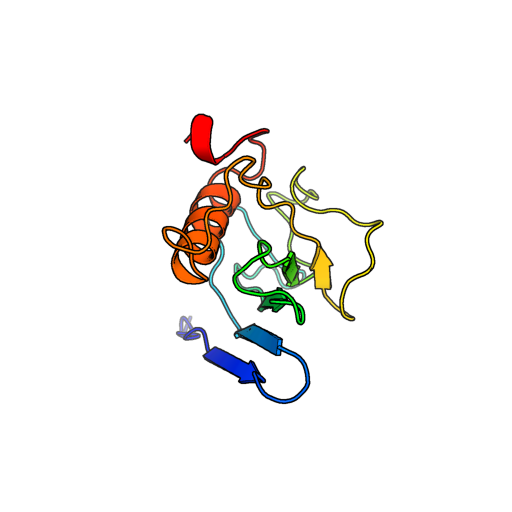6 -1.914 1.00 77.75 87 CYS A N 1
ATOM 690 C CA . CYS A 1 87 ? -1.192 8.000 -2.333 1.00 77.75 87 CYS A CA 1
ATOM 691 C C . CYS A 1 87 ? -0.014 8.043 -1.372 1.00 77.75 87 CYS A C 1
ATOM 693 O O . CYS A 1 87 ? 0.084 8.888 -0.486 1.00 77.75 87 CYS A O 1
ATOM 695 N N . ILE A 1 88 ? 0.920 7.137 -1.581 1.00 73.00 88 ILE A N 1
ATOM 696 C CA . ILE A 1 88 ? 2.297 7.432 -1.231 1.00 73.00 88 ILE A CA 1
ATOM 697 C C . ILE A 1 88 ? 2.813 8.453 -2.245 1.00 73.00 88 ILE A C 1
ATOM 699 O O . ILE A 1 88 ? 2.643 8.278 -3.455 1.00 73.00 88 ILE A O 1
ATOM 703 N N . HIS A 1 89 ? 3.400 9.544 -1.756 1.00 67.50 89 HIS A N 1
ATOM 704 C CA . HIS A 1 89 ? 3.983 10.566 -2.617 1.00 67.50 89 HIS A CA 1
ATOM 705 C C . HIS A 1 89 ? 4.903 9.877 -3.633 1.00 67.50 89 HIS A C 1
ATOM 707 O O . HIS A 1 89 ? 5.771 9.085 -3.255 1.00 67.50 89 HIS A O 1
ATOM 713 N N . THR A 1 90 ? 4.681 10.111 -4.929 1.00 60.91 90 THR A N 1
ATOM 714 C CA . THR A 1 90 ? 5.649 9.683 -5.939 1.00 60.91 90 THR A CA 1
ATOM 715 C C . THR A 1 90 ? 6.953 10.370 -5.602 1.00 60.91 90 THR A C 1
ATOM 717 O O . THR A 1 90 ? 7.014 11.599 -5.631 1.00 60.91 90 THR A O 1
ATOM 720 N N . LEU A 1 91 ? 7.979 9.593 -5.266 1.00 64.50 91 LEU A N 1
ATOM 721 C CA . LEU A 1 91 ? 9.324 10.133 -5.224 1.00 64.50 91 LEU A CA 1
ATOM 722 C C . LEU A 1 91 ? 9.608 10.600 -6.651 1.00 64.50 91 LEU A C 1
ATOM 724 O O . LEU A 1 91 ? 9.717 9.770 -7.554 1.00 64.50 91 LEU A O 1
ATOM 728 N N . SER A 1 92 ? 9.682 11.917 -6.872 1.00 66.38 92 SER A N 1
ATOM 729 C CA . SER A 1 92 ? 10.068 12.473 -8.177 1.00 66.38 92 SER A CA 1
ATOM 730 C C . SER A 1 92 ? 11.393 11.878 -8.661 1.00 66.38 92 SER A C 1
ATOM 732 O O . SER A 1 92 ? 11.610 11.739 -9.862 1.00 66.38 92 SER A O 1
ATOM 734 N N . ASP A 1 93 ? 12.214 11.442 -7.705 1.00 75.06 93 ASP A N 1
ATOM 735 C CA . ASP A 1 93 ? 13.562 10.934 -7.891 1.00 75.06 93 ASP A CA 1
ATOM 736 C C . ASP A 1 93 ? 13.635 9.426 -7.590 1.00 75.06 93 ASP A C 1
ATOM 738 O O . ASP A 1 93 ? 14.595 8.960 -6.975 1.00 75.06 93 ASP A O 1
ATOM 742 N N . TRP A 1 94 ? 12.607 8.639 -7.946 1.00 87.12 94 TRP A N 1
ATOM 743 C CA . TRP A 1 94 ? 12.692 7.180 -7.817 1.00 87.12 94 TRP A CA 1
ATOM 744 C C . TRP A 1 94 ? 13.927 6.644 -8.560 1.00 87.12 94 TRP A C 1
ATOM 746 O O . TRP A 1 94 ? 13.966 6.605 -9.789 1.00 87.12 94 TRP A O 1
ATOM 756 N N . ASP A 1 95 ? 14.924 6.217 -7.789 1.00 89.56 95 ASP A N 1
ATOM 757 C CA . ASP A 1 95 ? 16.183 5.662 -8.263 1.00 89.56 95 ASP A CA 1
ATOM 758 C C . ASP A 1 95 ? 16.233 4.157 -7.934 1.00 89.56 95 ASP A C 1
ATOM 760 O O . ASP A 1 95 ? 16.313 3.808 -6.753 1.00 89.56 95 ASP A O 1
ATOM 764 N N . PRO A 1 96 ? 16.179 3.252 -8.930 1.00 91.31 96 PRO A N 1
ATOM 765 C CA . PRO A 1 96 ? 16.196 1.806 -8.698 1.00 91.31 96 PRO A CA 1
ATOM 766 C C . PRO A 1 96 ? 17.481 1.293 -8.032 1.00 91.31 96 PRO A C 1
ATOM 768 O O . PRO A 1 96 ? 17.462 0.195 -7.480 1.00 91.31 96 PRO A O 1
ATOM 771 N N . ASP A 1 97 ? 18.574 2.062 -8.064 1.00 92.12 97 ASP A N 1
ATOM 772 C CA . ASP A 1 97 ? 19.843 1.684 -7.433 1.00 92.12 97 ASP A CA 1
ATOM 773 C C . ASP A 1 97 ? 19.891 2.079 -5.948 1.00 92.12 97 ASP A C 1
ATOM 775 O O . ASP A 1 97 ? 20.699 1.553 -5.179 1.00 92.12 97 ASP A O 1
ATOM 779 N N . LYS A 1 98 ? 19.019 3.003 -5.522 1.00 89.31 98 LYS A N 1
ATOM 780 C CA . LYS A 1 98 ? 18.957 3.512 -4.141 1.00 89.31 98 LYS A CA 1
ATOM 781 C C . LYS A 1 98 ? 17.668 3.147 -3.416 1.00 89.31 98 LYS A C 1
ATOM 783 O O . LYS A 1 98 ? 17.646 3.113 -2.184 1.00 89.31 98 LYS A O 1
ATOM 788 N N . HIS A 1 99 ? 16.592 2.903 -4.154 1.00 91.56 99 HIS A N 1
ATOM 789 C CA . HIS A 1 99 ? 15.263 2.673 -3.613 1.00 91.56 99 HIS A CA 1
ATOM 790 C C . HIS A 1 99 ? 14.783 1.248 -3.867 1.00 91.56 99 HIS A C 1
ATOM 792 O O . HIS A 1 99 ? 15.110 0.600 -4.855 1.00 91.56 99 HIS A O 1
ATOM 798 N N . SER A 1 100 ? 13.988 0.748 -2.927 1.00 91.44 100 SER A N 1
ATOM 799 C CA . SER A 1 100 ? 13.472 -0.620 -2.933 1.00 91.44 100 SER A CA 1
ATOM 800 C C . SER A 1 100 ? 12.099 -0.685 -2.268 1.00 91.44 100 SER A C 1
ATOM 802 O O . SER A 1 100 ? 11.602 0.310 -1.738 1.00 91.44 100 SER A O 1
ATOM 804 N N . LEU A 1 101 ? 11.504 -1.877 -2.212 1.00 91.25 101 LEU A N 1
ATOM 805 C CA . LEU A 1 101 ? 10.321 -2.139 -1.387 1.00 91.25 101 LEU A CA 1
ATOM 806 C C . LEU A 1 101 ? 10.484 -1.693 0.074 1.00 91.25 101 LEU A C 1
ATOM 808 O O . LEU A 1 101 ? 9.527 -1.210 0.669 1.00 91.25 101 LEU A O 1
ATOM 812 N N . LYS A 1 102 ? 11.692 -1.785 0.643 1.00 90.88 102 LYS A N 1
ATOM 813 C CA . LYS A 1 102 ? 11.955 -1.285 2.000 1.00 90.88 102 LYS A CA 1
ATOM 814 C C . LYS A 1 102 ? 11.772 0.231 2.086 1.00 90.88 102 LYS A C 1
ATOM 816 O O . LYS A 1 102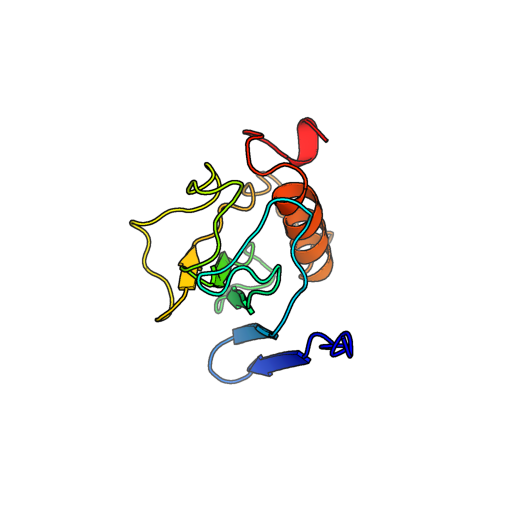 ? 11.174 0.722 3.034 1.00 90.88 102 LYS A O 1
ATOM 821 N N . THR A 1 103 ? 12.245 0.968 1.082 1.00 90.31 103 THR A N 1
ATOM 822 C CA . THR A 1 103 ? 12.019 2.417 0.977 1.00 90.31 103 THR A CA 1
ATOM 823 C C . THR A 1 103 ? 10.525 2.720 0.942 1.00 90.31 103 THR A C 1
ATOM 825 O O . THR A 1 103 ? 10.055 3.592 1.659 1.00 90.31 103 THR A O 1
ATOM 828 N N . MET A 1 104 ? 9.773 1.955 0.155 1.00 89.50 104 MET A N 1
ATOM 829 C CA . MET A 1 104 ? 8.327 2.117 0.010 1.00 89.50 104 MET A CA 1
ATOM 830 C C . MET A 1 104 ? 7.567 1.846 1.306 1.00 89.50 104 MET A C 1
ATOM 832 O O . MET A 1 104 ? 6.642 2.585 1.632 1.00 89.50 104 MET A O 1
ATOM 836 N N . PHE A 1 105 ? 7.979 0.826 2.058 1.00 90.38 105 PHE A N 1
ATOM 837 C CA . PHE A 1 105 ? 7.413 0.530 3.368 1.00 90.38 105 PHE A CA 1
ATOM 838 C C . PHE A 1 105 ? 7.660 1.674 4.360 1.00 90.38 105 PHE A C 1
ATOM 840 O O . PHE A 1 105 ? 6.715 2.153 4.973 1.00 90.38 105 PHE A O 1
ATOM 847 N N . ASN A 1 106 ? 8.885 2.203 4.424 1.00 89.25 106 ASN A N 1
ATOM 848 C CA . ASN A 1 106 ? 9.191 3.350 5.285 1.00 89.25 106 ASN A CA 1
ATOM 849 C C . ASN A 1 106 ? 8.355 4.593 4.916 1.00 89.25 106 ASN A C 1
ATOM 851 O O . ASN A 1 106 ? 7.891 5.319 5.790 1.00 89.25 106 ASN A O 1
ATOM 855 N N . ILE A 1 107 ? 8.150 4.851 3.617 1.00 87.88 107 ILE A N 1
ATOM 856 C CA . ILE A 1 107 ? 7.313 5.971 3.152 1.00 87.88 107 ILE A CA 1
ATOM 857 C C . ILE A 1 107 ? 5.858 5.770 3.572 1.00 87.88 107 ILE A C 1
ATOM 859 O O . ILE A 1 107 ? 5.198 6.727 3.977 1.00 87.88 107 ILE A O 1
ATOM 863 N N . LEU A 1 108 ? 5.355 4.538 3.467 1.00 89.94 108 LEU A N 1
ATOM 864 C CA . LEU A 1 108 ? 4.019 4.193 3.931 1.00 89.94 108 LEU A CA 1
ATOM 865 C C . LEU A 1 108 ? 3.881 4.456 5.434 1.00 89.94 108 LEU A C 1
ATOM 867 O O . LEU A 1 108 ? 2.927 5.120 5.818 1.00 89.94 108 LEU A O 1
ATOM 871 N N . GLU A 1 109 ? 4.829 4.005 6.260 1.00 89.69 109 GLU A N 1
ATOM 872 C CA . GLU A 1 109 ? 4.808 4.238 7.712 1.00 89.69 109 GLU A CA 1
ATOM 873 C C . GLU A 1 109 ? 4.714 5.734 8.040 1.00 89.69 109 GLU A C 1
ATOM 875 O O . GLU A 1 109 ? 3.763 6.163 8.693 1.00 89.69 109 GLU A O 1
ATOM 880 N N . VAL A 1 110 ? 5.614 6.551 7.482 1.00 87.69 110 VAL A N 1
ATOM 881 C CA . VAL A 1 110 ? 5.607 8.011 7.686 1.00 87.69 110 VAL A CA 1
ATOM 882 C C . VAL A 1 110 ? 4.302 8.645 7.194 1.00 87.69 110 VAL A C 1
ATOM 884 O O . VAL A 1 110 ? 3.757 9.554 7.824 1.00 87.69 110 VAL A O 1
ATOM 887 N N . SER A 1 111 ? 3.771 8.173 6.065 1.00 87.38 111 SER A N 1
ATOM 888 C CA . SER A 1 111 ? 2.514 8.679 5.517 1.00 87.38 111 SER A CA 1
ATOM 889 C C . SER A 1 111 ? 1.306 8.321 6.378 1.00 87.38 111 SER A C 1
ATOM 891 O O . SER A 1 111 ? 0.411 9.153 6.522 1.00 87.38 111 SER A O 1
ATOM 893 N N . LEU A 1 112 ? 1.276 7.119 6.949 1.00 88.81 112 LEU A N 1
ATOM 894 C CA . LEU A 1 112 ? 0.215 6.687 7.851 1.00 88.81 112 LEU A CA 1
ATOM 895 C C . LEU A 1 112 ? 0.254 7.465 9.171 1.00 88.81 112 LEU A C 1
ATOM 897 O O . LEU A 1 112 ? -0.801 7.748 9.736 1.00 88.81 112 LEU A O 1
ATOM 901 N N . GLU A 1 113 ? 1.440 7.846 9.649 1.00 89.75 113 GLU A N 1
ATOM 902 C CA . GLU A 1 113 ? 1.602 8.722 10.818 1.00 89.75 113 GLU A CA 1
ATOM 903 C C . GLU A 1 113 ? 1.157 10.165 10.528 1.00 89.75 113 GLU A C 1
ATOM 905 O O . GLU A 1 113 ? 0.656 10.857 11.418 1.00 89.75 113 GLU A O 1
ATOM 910 N N . ASN A 1 114 ? 1.249 10.596 9.265 1.00 86.44 114 ASN A N 1
ATOM 911 C CA . ASN A 1 114 ? 0.934 11.953 8.813 1.00 86.44 114 ASN A CA 1
ATOM 912 C C . ASN A 1 114 ? -0.161 11.981 7.722 1.00 86.44 114 ASN A C 1
ATOM 914 O O . ASN A 1 114 ? 0.044 12.534 6.638 1.00 86.44 114 ASN A O 1
ATOM 918 N N . PRO A 1 115 ? -1.374 11.458 7.987 1.00 82.81 115 PRO A N 1
ATOM 919 C CA . PRO A 1 115 ? -2.385 11.176 6.958 1.00 82.81 115 PRO A CA 1
ATOM 920 C C . PRO A 1 115 ? -3.004 12.423 6.302 1.00 82.81 115 PRO A C 1
ATOM 922 O O . PRO A 1 115 ? -3.742 12.322 5.320 1.00 82.81 115 PRO A O 1
ATOM 925 N N . LYS A 1 116 ? -2.744 13.615 6.852 1.00 79.62 116 LYS A N 1
ATOM 926 C CA . LYS A 1 116 ? -3.215 14.905 6.319 1.00 79.62 116 LYS A CA 1
ATOM 927 C C . LYS A 1 116 ? -2.114 15.725 5.642 1.00 79.62 116 LYS A C 1
ATOM 929 O O . LYS A 1 116 ? -2.440 16.753 5.049 1.00 79.62 116 LYS A O 1
ATOM 934 N N . ALA A 1 117 ? -0.853 15.307 5.747 1.00 73.94 117 ALA A N 1
ATOM 935 C CA . ALA A 1 117 ? 0.262 16.006 5.122 1.00 73.94 117 ALA A CA 1
ATOM 936 C C . ALA A 1 117 ? 0.152 15.904 3.597 1.00 73.94 117 ALA A C 1
ATOM 938 O O . ALA A 1 117 ? -0.226 14.863 3.054 1.00 73.94 117 ALA A O 1
ATOM 939 N N . LYS A 1 118 ? 0.479 16.991 2.893 1.00 68.25 118 LYS A N 1
ATOM 940 C CA . LYS A 1 118 ? 0.515 16.974 1.420 1.00 68.25 118 LYS A CA 1
ATOM 941 C C . LYS A 1 118 ? 1.784 16.287 0.928 1.00 68.25 118 LYS A C 1
ATOM 943 O O . LYS A 1 118 ? 1.757 15.614 -0.103 1.00 68.25 118 LYS A O 1
ATOM 948 N N . ASN A 1 119 ? 2.871 16.436 1.684 1.00 66.56 119 ASN A N 1
ATOM 949 C CA . ASN A 1 119 ? 4.092 15.668 1.519 1.00 66.56 119 ASN A CA 1
ATOM 950 C C . ASN A 1 119 ? 4.591 15.129 2.871 1.00 66.56 119 ASN A C 1
ATOM 952 O O . ASN A 1 119 ? 5.408 15.779 3.526 1.00 66.56 119 ASN A O 1
ATOM 956 N N . PRO A 1 120 ? 4.151 13.924 3.278 1.00 58.69 120 PRO A N 1
ATOM 957 C CA . PRO A 1 120 ? 4.571 13.321 4.539 1.00 58.69 120 PRO A CA 1
ATOM 958 C C . PRO A 1 120 ? 6.091 13.198 4.703 1.00 58.69 120 PRO A C 1
ATOM 960 O O . PRO A 1 120 ? 6.571 13.219 5.820 1.00 58.69 120 PRO A O 1
ATOM 963 N N . LEU A 1 121 ? 6.865 13.103 3.616 1.00 64.62 121 LEU A N 1
ATOM 964 C CA . LEU A 1 121 ? 8.326 12.964 3.695 1.00 64.62 121 LEU A CA 1
ATOM 965 C C . LEU A 1 121 ? 9.067 14.285 3.942 1.00 64.62 121 LEU A C 1
ATOM 967 O O . LEU A 1 121 ? 10.229 14.256 4.331 1.00 64.62 121 LEU A O 1
ATOM 971 N N . GLN A 1 122 ? 8.433 15.427 3.671 1.00 60.78 122 GLN A N 1
ATOM 972 C CA . GLN A 1 122 ? 9.006 16.758 3.919 1.00 60.78 122 GLN A CA 1
ATOM 973 C C . GLN A 1 122 ? 8.449 17.411 5.185 1.00 60.78 122 GLN A C 1
ATOM 975 O O . GLN A 1 122 ? 9.089 18.299 5.741 1.00 60.78 122 GLN A O 1
ATOM 980 N N . GLU A 1 123 ? 7.241 17.017 5.588 1.00 52.59 123 GLU A N 1
ATOM 981 C CA . GLU A 1 123 ? 6.495 17.615 6.698 1.00 52.59 123 GLU A CA 1
ATOM 982 C C . GLU A 1 123 ? 6.604 16.809 8.009 1.00 52.59 123 GLU A C 1
ATOM 984 O O . GLU A 1 123 ? 6.101 17.282 9.029 1.00 52.59 123 GLU A O 1
ATOM 989 N N . ALA A 1 124 ? 7.222 15.619 7.975 1.00 54.53 124 ALA A N 1
ATOM 990 C CA . ALA A 1 124 ? 7.467 14.761 9.141 1.00 54.53 124 ALA A CA 1
ATOM 991 C C . ALA A 1 124 ? 8.709 15.161 9.952 1.00 54.53 124 ALA A C 1
ATOM 993 O O . ALA A 1 124 ? 9.678 15.691 9.359 1.00 54.53 124 ALA A O 1
#

Sequence (124 aa):
MIKQRQNPIMSYDLADDLVVKIEQLKFPDGWENSDGAQFGDVIFDLSSTYPRKQPKVYVSDDMSYRGGSPHVLYAQSVAPNGFTKYCIHTLSDWDPDKHSLKTMFNILEVSLENPKAKNPLQEA

Secondary structure (DSSP, 8-state):
--------EEEEETTTT-EEEEEEEEPPTTEE-TTS-SEEEEEEE--TTTTTSPPEEEEETT-EETTB--TTEETTS---TTEEEE-PPP-TT--TTT--HHHHHHHHHHHHHSTT-SSHHHH-

Foldseek 3Di:
DPPPPDDWDWDDDCPPQQKIKIFQDFFDPQKAFPVRGRGKMKMFRQPPCPPVAGTWMKIFPRIDGNPHNFPQWDPPDDDPPRITTGDQDGPPPSDRVPDDVVNVVVSVNQCSVVRHDPHSVVVD

Radius of gyration: 14.44 Å; chains: 1; bounding box: 35×33×42 Å